Protein AF-A0A957QRF6-F1 (afdb_monomer_lite)

Radius of gyration: 20.31 Å; chains: 1; bounding box: 40×36×48 Å

Sequence (141 aa):
MREESGLDRIYRAEEIGYLIFVDDGSTMVHNDQSTLPYVIYSGDEVSDLIGPLAYTFGDFKIEPLAPPTIIPAEQALPVPLRLGSNQFSIATFNVENLFDTASPHPDDPPLPTQAEYDNKLAKISDAIITMGAPSILALQE

Secondary structure (DSSP, 8-state):
--GGG------TTSSS---PEE--------SSGGGSSS---TT-EEE---S-EEEETTEEEE--SSPPEEE----PPPPPP---TT---EEEEE--S---SSSS--SSSPPPPHHHHHHHHHHHHHHHHHTT--SEEEEE-

Foldseek 3Di:
DCPPFVDDDDDPPDPDDAPEAEDCPDPDDDPDCPPPPDDDDPPKDWAPQDADWDDDPHHIYGHRPHGTDIHHDPTDQPDADDDDPPDFFEDEDELDPLDAQDPPDDPPPPRDDPVRNVVSVVVVVVVCVSNNVGPYYHYDD

pLDDT: mean 84.98, std 11.84, range [39.84, 96.38]

Structure (mmCIF, N/CA/C/O backbone):
data_AF-A0A957QRF6-F1
#
_entry.id   AF-A0A957QRF6-F1
#
loop_
_atom_site.group_PDB
_atom_site.id
_atom_site.type_symbol
_atom_site.label_atom_id
_atom_site.label_alt_id
_atom_site.label_comp_id
_atom_site.label_asym_id
_atom_site.label_entity_id
_atom_site.label_seq_id
_atom_site.pdbx_PDB_ins_code
_atom_site.Cartn_x
_atom_site.Cartn_y
_atom_site.Cartn_z
_atom_site.occupancy
_atom_site.B_iso_or_equiv
_atom_site.auth_seq_id
_atom_site.auth_comp_id
_atom_site.auth_asym_id
_atom_site.auth_atom_id
_atom_site.pdbx_PDB_model_num
ATOM 1 N N . MET A 1 1 ? -16.837 -2.937 -4.499 1.00 39.84 1 MET A N 1
ATOM 2 C CA . MET A 1 1 ? -16.257 -1.818 -5.271 1.00 39.84 1 MET A CA 1
ATOM 3 C C . MET A 1 1 ? -16.060 -0.659 -4.318 1.00 39.84 1 MET A C 1
ATOM 5 O O . MET A 1 1 ? -16.978 -0.381 -3.559 1.00 39.84 1 MET A O 1
ATOM 9 N N . ARG A 1 2 ? -14.881 -0.034 -4.295 1.00 41.28 2 ARG A N 1
ATO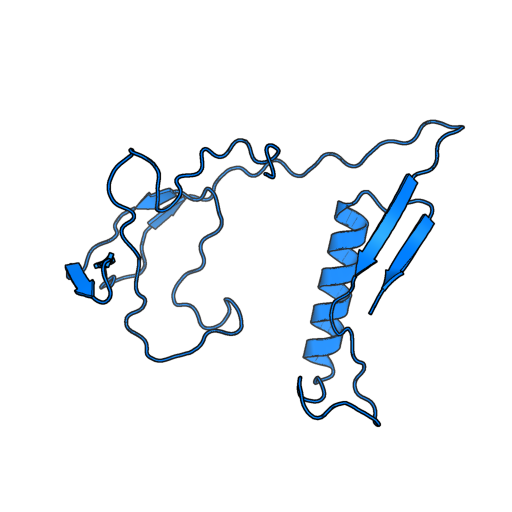M 10 C CA . ARG A 1 2 ? -14.647 1.182 -3.507 1.00 41.28 2 ARG A CA 1
ATOM 11 C C . ARG A 1 2 ? -14.900 2.370 -4.435 1.00 41.28 2 ARG A C 1
ATOM 13 O O . ARG A 1 2 ? -14.002 2.768 -5.164 1.00 41.28 2 ARG A O 1
ATOM 20 N N . GLU A 1 3 ? -16.138 2.861 -4.458 1.00 47.53 3 GLU A N 1
ATOM 21 C CA . GLU A 1 3 ? -16.563 4.019 -5.272 1.00 47.53 3 GLU A CA 1
ATOM 22 C C . GLU A 1 3 ? -15.967 5.354 -4.772 1.00 47.53 3 GLU A C 1
ATOM 24 O O . GLU A 1 3 ? -16.095 6.387 -5.418 1.00 47.53 3 GLU A O 1
ATOM 29 N N . GLU A 1 4 ? -15.276 5.344 -3.630 1.00 53.38 4 GLU A N 1
ATOM 30 C CA . GLU A 1 4 ? -14.883 6.552 -2.897 1.00 53.38 4 GLU A CA 1
ATOM 31 C C . GLU A 1 4 ? -13.676 7.312 -3.469 1.00 53.38 4 GLU A C 1
ATOM 33 O O . GLU A 1 4 ? -13.413 8.423 -3.021 1.00 53.38 4 GLU A O 1
ATOM 38 N N . SER A 1 5 ? -12.922 6.759 -4.430 1.00 58.09 5 SER A N 1
ATOM 39 C CA . SER A 1 5 ? -11.674 7.400 -4.886 1.00 58.09 5 SER A CA 1
ATOM 40 C C . SER A 1 5 ? -11.833 8.366 -6.063 1.00 58.09 5 SER A C 1
ATOM 42 O O . SER A 1 5 ? -10.844 8.972 -6.454 1.00 58.09 5 SER A O 1
ATOM 44 N N . GLY A 1 6 ? -13.021 8.491 -6.670 1.00 64.62 6 GLY A N 1
ATOM 45 C CA . GLY A 1 6 ? -13.218 9.320 -7.874 1.00 64.62 6 GLY A CA 1
ATOM 46 C C . GLY A 1 6 ? -12.373 8.893 -9.088 1.00 64.62 6 GLY A C 1
ATOM 47 O O . GLY A 1 6 ? -12.266 9.639 -10.055 1.00 64.62 6 GLY A O 1
ATOM 48 N N . LEU A 1 7 ? -11.765 7.703 -9.030 1.00 71.06 7 LEU A N 1
ATOM 49 C CA . LEU A 1 7 ? -10.918 7.149 -10.081 1.00 71.06 7 LEU A CA 1
ATOM 50 C C . LEU A 1 7 ? -11.765 6.248 -10.969 1.00 71.06 7 LEU A C 1
ATOM 52 O O . LEU A 1 7 ? -12.379 5.305 -10.463 1.00 71.06 7 LEU A O 1
ATOM 56 N N . ASP A 1 8 ? -11.738 6.505 -12.272 1.00 71.56 8 ASP A N 1
ATOM 57 C CA . ASP A 1 8 ? -12.233 5.542 -13.246 1.00 71.56 8 ASP A CA 1
ATOM 58 C C . ASP A 1 8 ? -11.237 4.379 -13.335 1.00 71.56 8 ASP A C 1
ATOM 60 O O . ASP A 1 8 ? -10.022 4.587 -13.423 1.00 71.56 8 ASP A O 1
ATOM 64 N N . ARG A 1 9 ? -11.727 3.146 -13.207 1.00 76.12 9 ARG A N 1
ATOM 65 C CA . ARG A 1 9 ? -10.880 1.949 -13.130 1.00 76.12 9 ARG A CA 1
ATOM 66 C C . ARG A 1 9 ? -11.199 1.044 -14.297 1.00 76.12 9 ARG A C 1
ATOM 68 O O . ARG A 1 9 ? -12.340 0.637 -14.446 1.00 76.12 9 ARG A O 1
ATOM 75 N N . ILE A 1 10 ? -10.156 0.676 -15.032 1.00 73.12 10 ILE A N 1
ATOM 76 C CA . ILE A 1 10 ? -10.245 -0.278 -16.132 1.00 73.12 10 ILE A CA 1
ATOM 77 C C . ILE A 1 10 ? -9.843 -1.659 -15.629 1.00 73.12 10 ILE A C 1
ATOM 79 O O . ILE A 1 10 ? -8.759 -1.832 -15.062 1.00 73.12 10 ILE A O 1
ATOM 83 N N . TYR A 1 11 ? -10.692 -2.655 -15.867 1.00 73.81 11 TYR A N 1
ATOM 84 C CA . TYR A 1 11 ? -10.398 -4.052 -15.552 1.00 73.81 11 TYR A CA 1
ATOM 85 C C . TYR A 1 11 ? -10.106 -4.875 -16.809 1.00 73.81 11 TYR A C 1
ATOM 87 O O . TYR A 1 11 ? -10.574 -4.582 -17.904 1.00 73.81 11 TYR A O 1
ATOM 95 N N . ARG A 1 12 ? -9.369 -5.982 -16.634 1.00 61.62 12 ARG A N 1
ATOM 96 C CA . ARG A 1 12 ? -8.872 -6.885 -17.698 1.00 61.62 12 ARG A CA 1
ATOM 97 C C . ARG A 1 12 ? -9.949 -7.496 -18.621 1.00 61.62 12 ARG A C 1
ATOM 99 O O . ARG A 1 12 ? -9.604 -8.208 -19.555 1.00 61.62 12 ARG A O 1
ATOM 106 N N . ALA A 1 13 ? -11.233 -7.262 -18.360 1.00 66.12 13 ALA A N 1
ATOM 107 C CA . ALA A 1 13 ? -12.362 -7.782 -19.133 1.00 66.12 13 ALA A CA 1
ATOM 108 C C . ALA A 1 13 ? -13.266 -6.680 -19.724 1.00 66.12 13 ALA A C 1
ATOM 110 O O . ALA A 1 13 ? -14.303 -7.001 -20.302 1.00 66.12 13 ALA A O 1
ATOM 111 N N . GLU A 1 14 ? -12.905 -5.405 -19.566 1.00 71.38 14 GLU A N 1
ATOM 112 C CA . GLU A 1 14 ? -13.685 -4.268 -20.063 1.00 71.38 14 GLU A CA 1
ATOM 113 C C . GLU A 1 14 ? -13.251 -3.850 -21.479 1.00 71.38 14 GLU A C 1
ATOM 115 O O . GLU A 1 14 ? -12.133 -4.112 -21.915 1.00 71.38 14 GLU A O 1
ATOM 120 N N . GLU A 1 15 ? -14.173 -3.228 -22.222 1.00 56.84 15 GLU A N 1
ATOM 121 C CA . GLU A 1 15 ? -14.075 -2.962 -23.671 1.00 56.84 15 GLU A CA 1
ATOM 122 C C . GLU A 1 15 ? -13.039 -1.879 -24.046 1.00 56.84 15 GLU A C 1
ATOM 124 O O . GLU A 1 15 ? -12.666 -1.734 -25.210 1.00 56.84 15 GLU A O 1
ATOM 129 N N . ILE A 1 16 ? -12.536 -1.128 -23.063 1.00 55.19 16 ILE A N 1
ATOM 130 C CA . ILE A 1 16 ? -11.560 -0.053 -23.258 1.00 55.19 16 ILE A CA 1
ATOM 131 C C . ILE A 1 16 ? -10.130 -0.610 -23.285 1.00 55.19 16 ILE A C 1
ATOM 133 O O . ILE A 1 16 ? -9.649 -1.257 -22.357 1.00 55.19 16 ILE A O 1
ATOM 137 N N . GLY A 1 17 ? -9.494 -0.392 -24.437 1.00 47.84 17 GLY A N 1
ATOM 138 C CA . GLY A 1 17 ? -8.342 -1.129 -24.937 1.00 47.84 17 GLY A CA 1
ATOM 139 C C . GLY A 1 17 ? -7.010 -0.881 -24.226 1.00 47.84 17 GLY A C 1
ATOM 140 O O . GLY A 1 17 ? -6.619 0.249 -23.960 1.00 47.84 17 GLY A O 1
ATOM 141 N N . TYR A 1 18 ? -6.290 -1.996 -24.077 1.00 59.38 18 TYR A N 1
ATOM 142 C CA . TYR A 1 18 ? -4.859 -2.152 -23.800 1.00 59.38 18 TYR A CA 1
ATOM 143 C C . TYR A 1 18 ? -4.377 -1.682 -22.421 1.00 59.38 18 TYR A C 1
ATOM 145 O O . TYR A 1 18 ? -3.764 -0.629 -22.274 1.00 59.38 18 TYR A O 1
ATOM 153 N N . LEU A 1 19 ? -4.529 -2.559 -21.422 1.00 74.62 19 LEU A N 1
ATOM 154 C CA . LEU A 1 19 ? -3.636 -2.559 -20.263 1.00 74.62 19 LEU A CA 1
ATOM 155 C C . LEU A 1 19 ? -2.218 -2.884 -20.761 1.00 74.62 19 LEU A C 1
ATOM 157 O O . LEU A 1 19 ? -1.920 -4.031 -21.097 1.00 74.62 19 LEU A O 1
ATOM 161 N N . ILE A 1 20 ? -1.367 -1.865 -20.862 1.00 83.31 20 ILE A N 1
ATOM 162 C CA . ILE A 1 20 ? 0.074 -2.047 -21.047 1.00 83.31 20 ILE A CA 1
ATOM 163 C C . ILE A 1 20 ? 0.688 -2.092 -19.657 1.00 83.31 20 ILE A C 1
ATOM 165 O O . ILE A 1 20 ? 0.481 -1.191 -18.846 1.00 83.31 20 ILE A O 1
ATOM 169 N N . PHE A 1 21 ? 1.430 -3.155 -19.380 1.00 87.81 21 PHE A N 1
ATOM 170 C CA . PHE A 1 21 ? 2.125 -3.300 -18.112 1.00 87.81 21 PHE A CA 1
ATOM 171 C C . PHE A 1 21 ? 3.468 -2.593 -18.182 1.00 87.81 21 PHE A C 1
ATOM 173 O O . PHE A 1 21 ? 4.162 -2.657 -19.198 1.00 87.81 21 PHE A O 1
ATOM 180 N N . VAL A 1 22 ? 3.848 -1.956 -17.084 1.00 89.94 22 VAL A N 1
ATOM 181 C CA . VAL A 1 22 ? 5.217 -1.489 -16.896 1.00 89.94 22 VAL A CA 1
ATOM 182 C C . VAL A 1 22 ? 5.980 -2.596 -16.187 1.00 89.94 22 VAL A C 1
ATOM 184 O O . VAL A 1 22 ? 5.552 -3.056 -15.130 1.00 89.94 22 VAL A 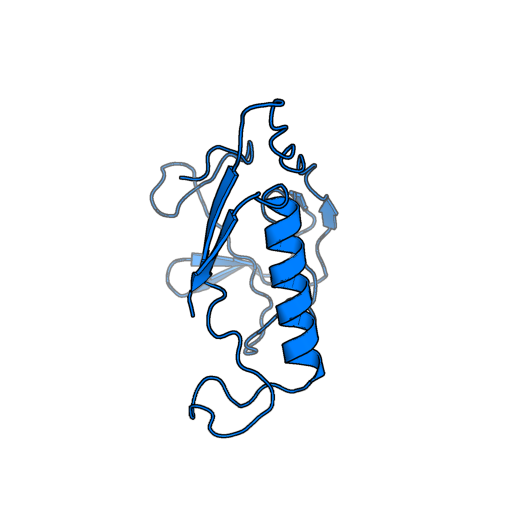O 1
ATOM 187 N N . ASP A 1 23 ? 7.052 -3.064 -16.811 1.00 88.62 23 ASP A N 1
ATOM 188 C CA . ASP A 1 23 ? 7.926 -4.106 -16.281 1.00 88.62 23 ASP A CA 1
ATOM 189 C C . ASP A 1 23 ? 9.238 -3.443 -15.852 1.00 88.62 23 ASP A C 1
ATOM 191 O O . ASP A 1 23 ? 9.816 -2.667 -16.613 1.00 88.62 23 ASP A O 1
ATOM 195 N N . ASP A 1 24 ? 9.696 -3.698 -14.629 1.00 86.31 24 ASP A N 1
ATOM 196 C CA . ASP A 1 24 ? 10.985 -3.181 -14.159 1.00 86.31 24 ASP A CA 1
ATOM 197 C C . ASP A 1 24 ? 12.177 -3.987 -14.707 1.00 86.31 24 ASP A C 1
ATOM 199 O O . ASP A 1 24 ? 13.330 -3.653 -14.422 1.00 86.31 24 ASP A O 1
ATOM 203 N N . GLY A 1 25 ? 11.904 -5.035 -15.499 1.00 82.19 25 GLY A N 1
ATOM 204 C CA . GLY A 1 25 ? 12.901 -5.881 -16.153 1.00 82.19 25 GLY A CA 1
ATOM 205 C C . GLY A 1 25 ? 13.669 -6.772 -15.175 1.00 82.19 25 GLY A C 1
ATOM 206 O O . GLY A 1 25 ? 14.600 -7.481 -15.570 1.00 82.19 25 GLY A O 1
ATOM 207 N N . SER A 1 26 ? 13.312 -6.744 -13.891 1.00 83.69 26 SER A N 1
ATOM 208 C CA . SER A 1 26 ? 14.020 -7.457 -12.845 1.00 83.69 26 SER A CA 1
ATOM 209 C C . SER A 1 26 ? 13.435 -8.854 -12.625 1.00 83.69 26 SER A C 1
ATOM 211 O O . SER A 1 26 ? 12.269 -9.145 -12.882 1.00 83.69 26 SER A O 1
ATOM 213 N N . THR A 1 27 ? 14.260 -9.758 -12.100 1.00 85.25 27 THR A N 1
ATOM 214 C CA . THR A 1 27 ? 13.790 -11.035 -11.541 1.00 85.25 27 THR A CA 1
ATOM 215 C C . THR A 1 27 ? 13.614 -10.946 -10.023 1.00 85.25 27 THR A C 1
ATOM 217 O O . THR A 1 27 ? 13.614 -11.974 -9.343 1.00 85.25 27 THR A O 1
ATOM 220 N N . MET A 1 28 ? 13.583 -9.729 -9.472 1.00 86.06 28 MET A N 1
ATOM 221 C CA . MET A 1 28 ? 13.512 -9.489 -8.038 1.00 86.06 28 MET A CA 1
ATOM 222 C C . MET A 1 28 ? 12.055 -9.491 -7.583 1.00 86.06 28 MET A C 1
ATOM 224 O O . MET A 1 28 ? 11.166 -9.007 -8.274 1.00 86.06 28 MET A O 1
ATOM 228 N N . VAL A 1 29 ? 11.808 -10.036 -6.394 1.00 85.06 29 VAL A N 1
ATOM 229 C CA . VAL A 1 29 ? 10.531 -9.842 -5.707 1.00 85.06 29 VAL A CA 1
ATOM 230 C C . VAL A 1 29 ? 10.678 -8.642 -4.783 1.00 85.06 29 VAL A C 1
ATOM 232 O O . VAL A 1 29 ? 11.522 -8.643 -3.886 1.00 85.06 29 VAL A O 1
ATOM 235 N N . HIS A 1 30 ? 9.851 -7.629 -5.004 1.00 82.12 30 HIS A N 1
ATOM 236 C CA . HIS A 1 30 ? 9.785 -6.439 -4.168 1.00 82.12 30 HIS A CA 1
ATOM 237 C C . HIS A 1 30 ? 8.746 -6.652 -3.059 1.00 82.12 30 HIS A C 1
ATOM 239 O O . HIS A 1 30 ? 7.549 -6.725 -3.328 1.00 82.12 30 HIS A O 1
ATOM 245 N N . ASN A 1 31 ? 9.201 -6.772 -1.808 1.00 81.06 31 ASN A N 1
ATOM 246 C CA . ASN A 1 31 ? 8.306 -6.890 -0.644 1.00 81.06 31 ASN A CA 1
ATOM 247 C C . ASN A 1 31 ? 7.70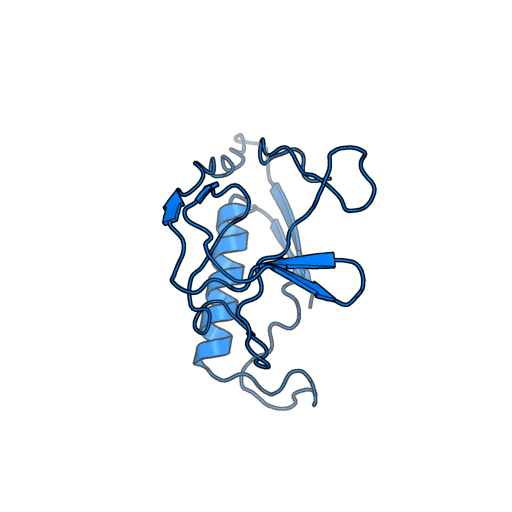3 -5.538 -0.235 1.00 81.06 31 ASN A C 1
ATOM 249 O O . ASN A 1 31 ? 6.658 -5.479 0.411 1.00 81.06 31 ASN A O 1
ATOM 253 N N . ASP A 1 32 ? 8.373 -4.450 -0.606 1.00 81.12 32 ASP A N 1
ATOM 254 C CA . ASP A 1 32 ? 7.910 -3.085 -0.434 1.00 81.12 32 ASP A CA 1
ATOM 255 C C . ASP A 1 32 ? 8.463 -2.182 -1.546 1.00 81.12 32 ASP A C 1
ATOM 257 O O . ASP A 1 32 ? 9.208 -2.607 -2.431 1.00 81.12 32 ASP A O 1
ATOM 261 N N . GLN A 1 33 ? 8.100 -0.904 -1.480 1.00 83.50 33 GLN A N 1
ATOM 262 C CA . GLN A 1 33 ? 8.494 0.096 -2.465 1.00 83.50 33 GLN A CA 1
ATOM 263 C C . GLN A 1 33 ? 9.949 0.583 -2.339 1.00 83.50 33 GLN A C 1
ATOM 265 O O . GLN A 1 33 ? 10.394 1.355 -3.181 1.00 83.50 33 GLN A O 1
ATOM 270 N N . SER A 1 34 ? 10.698 0.183 -1.301 1.00 83.31 34 SER A N 1
ATOM 271 C CA . SER A 1 34 ? 12.049 0.709 -1.023 1.00 83.31 34 SER A CA 1
ATOM 272 C C . SER A 1 34 ? 13.099 0.258 -2.036 1.00 83.31 34 SER A C 1
ATOM 274 O O . SER A 1 34 ? 14.141 0.892 -2.185 1.00 83.31 34 SER A O 1
ATOM 276 N N . THR A 1 35 ? 12.814 -0.842 -2.729 1.00 85.69 35 THR A N 1
ATOM 277 C CA . THR A 1 35 ? 13.694 -1.454 -3.728 1.00 85.69 35 THR A CA 1
ATOM 278 C C . THR A 1 35 ? 13.232 -1.178 -5.159 1.00 85.69 35 THR A C 1
ATOM 280 O O . THR A 1 35 ? 13.916 -1.585 -6.096 1.00 85.69 35 THR A O 1
ATOM 283 N N . LEU A 1 36 ? 12.108 -0.473 -5.336 1.00 87.12 36 LEU A N 1
ATOM 284 C CA . LEU A 1 36 ? 11.604 -0.100 -6.652 1.00 87.12 36 LEU A CA 1
ATOM 285 C C . LEU A 1 36 ? 12.396 1.087 -7.225 1.00 87.12 36 LEU A C 1
ATOM 287 O O . LEU A 1 36 ? 12.739 2.015 -6.488 1.00 87.12 36 LEU A O 1
ATOM 291 N N . PRO A 1 37 ? 12.641 1.115 -8.548 1.00 85.56 37 PRO A N 1
ATOM 292 C CA . PRO A 1 37 ? 13.322 2.234 -9.203 1.00 85.56 37 PRO A CA 1
ATOM 293 C C . PRO A 1 37 ? 12.503 3.536 -9.167 1.00 85.56 37 PRO A C 1
ATOM 295 O O . PRO A 1 37 ? 13.066 4.625 -9.271 1.00 85.56 37 PRO A O 1
ATOM 298 N N . TYR A 1 38 ? 11.182 3.426 -9.028 1.00 88.38 38 TYR A N 1
ATOM 299 C CA . TYR A 1 38 ? 10.239 4.526 -8.857 1.00 88.38 38 TYR A CA 1
ATOM 300 C C . TYR A 1 38 ? 8.955 3.997 -8.202 1.00 88.38 38 TYR A C 1
ATOM 302 O O . TYR A 1 38 ? 8.636 2.813 -8.301 1.00 88.38 38 TYR A O 1
ATOM 310 N N . VAL A 1 39 ? 8.217 4.875 -7.522 1.00 88.75 39 VAL A N 1
ATOM 311 C CA . VAL A 1 39 ? 6.992 4.526 -6.789 1.00 88.75 39 VAL A CA 1
ATOM 312 C C . VAL A 1 39 ? 5.816 5.243 -7.431 1.00 88.75 39 VAL A C 1
ATOM 314 O O . VAL A 1 39 ? 5.875 6.454 -7.616 1.00 88.75 39 VAL A O 1
ATOM 317 N N . ILE A 1 40 ? 4.759 4.496 -7.742 1.00 88.94 40 ILE A N 1
ATOM 318 C CA . ILE A 1 40 ? 3.504 5.013 -8.295 1.00 88.94 40 ILE A CA 1
ATOM 319 C C . ILE A 1 40 ? 2.345 4.648 -7.370 1.00 88.94 40 ILE A C 1
ATOM 321 O O . ILE A 1 40 ? 2.313 3.555 -6.798 1.00 88.94 40 ILE A O 1
ATOM 325 N N . TYR A 1 41 ? 1.374 5.543 -7.251 1.00 87.75 41 TYR A N 1
ATOM 326 C CA . TYR A 1 41 ? 0.127 5.304 -6.539 1.00 87.75 41 TYR A CA 1
ATOM 327 C C . TYR A 1 41 ? -1.045 5.219 -7.518 1.00 87.75 41 TYR A C 1
ATOM 329 O O . TYR A 1 41 ? -1.003 5.708 -8.646 1.00 87.75 41 TYR A O 1
ATOM 337 N N . SER A 1 42 ? -2.134 4.572 -7.090 1.00 85.62 42 SER A N 1
ATOM 338 C CA . SER A 1 42 ? -3.367 4.561 -7.884 1.00 85.62 42 SER A CA 1
ATOM 339 C C . SER A 1 42 ? -3.861 5.990 -8.119 1.00 85.62 42 SER A C 1
ATOM 341 O O . SER A 1 42 ? -4.136 6.712 -7.160 1.00 85.62 42 SER A O 1
ATOM 343 N N . GLY A 1 43 ? -4.031 6.337 -9.393 1.00 86.19 43 GLY A N 1
ATOM 344 C CA . GLY A 1 43 ? -4.489 7.649 -9.843 1.00 86.19 43 GLY A CA 1
ATOM 345 C C . GLY A 1 43 ? -3.387 8.515 -10.446 1.00 86.19 43 GLY A C 1
ATOM 346 O O . GLY A 1 43 ? -3.723 9.392 -11.233 1.00 86.19 43 GLY A O 1
ATOM 347 N N . ASP A 1 44 ? -2.113 8.262 -10.127 1.00 90.19 44 ASP A N 1
ATOM 348 C CA . ASP A 1 44 ? -0.998 9.041 -10.671 1.00 90.19 44 ASP A CA 1
ATOM 349 C C . ASP A 1 44 ? -0.971 8.979 -12.203 1.00 90.19 44 ASP A C 1
ATOM 351 O O . ASP A 1 44 ? -1.214 7.931 -12.808 1.00 90.19 44 ASP A O 1
ATOM 355 N N . GLU A 1 45 ? -0.628 10.102 -12.830 1.00 90.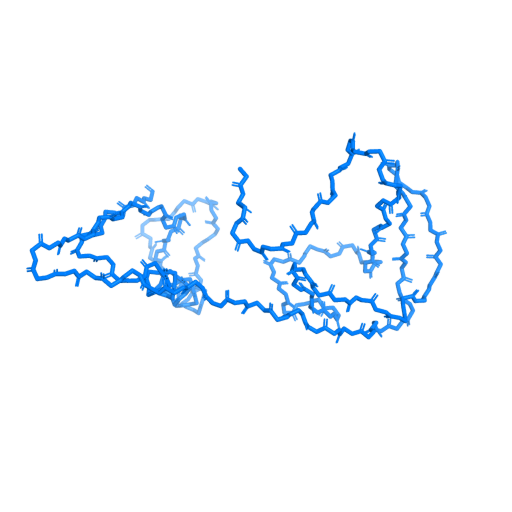94 45 GLU A N 1
ATOM 356 C CA . GLU A 1 45 ? -0.335 10.139 -14.257 1.00 90.94 45 GLU A CA 1
ATOM 357 C C . GLU A 1 45 ? 1.146 9.807 -14.473 1.00 90.94 45 GLU A C 1
ATOM 359 O O . GLU A 1 45 ? 2.040 10.416 -13.879 1.00 90.94 45 GLU A O 1
ATOM 364 N N . VAL A 1 46 ? 1.403 8.826 -15.341 1.00 91.44 46 VAL A N 1
ATOM 365 C CA . VAL A 1 46 ? 2.751 8.385 -15.711 1.00 91.44 46 VAL A CA 1
ATOM 366 C C . VAL A 1 46 ? 3.003 8.763 -17.166 1.00 91.44 46 VAL A C 1
ATOM 368 O O . VAL A 1 46 ? 2.278 8.337 -18.064 1.00 91.44 46 VAL A O 1
ATOM 371 N N . SER A 1 47 ? 4.046 9.552 -17.400 1.00 92.88 47 SER A N 1
ATOM 372 C CA . SER A 1 47 ? 4.454 10.038 -18.721 1.00 92.88 47 SER A CA 1
ATOM 373 C C . SER A 1 47 ? 5.937 9.749 -18.985 1.00 92.88 47 SER A C 1
ATOM 375 O O . SER A 1 47 ? 6.644 9.223 -18.125 1.00 92.88 47 SER A O 1
ATOM 377 N N . ASP A 1 48 ? 6.402 10.019 -20.208 1.00 92.44 48 ASP A N 1
ATOM 378 C CA . ASP A 1 48 ? 7.775 9.735 -20.664 1.00 92.44 48 ASP A CA 1
ATOM 379 C C . ASP A 1 48 ? 8.208 8.264 -20.506 1.00 92.44 48 ASP A C 1
ATOM 381 O O . ASP A 1 48 ? 9.385 7.942 -20.335 1.00 92.44 48 ASP A O 1
ATOM 385 N N . LEU A 1 49 ? 7.245 7.345 -20.603 1.00 91.31 49 LEU A N 1
ATOM 386 C CA . LEU A 1 49 ? 7.484 5.911 -20.521 1.00 91.31 49 LEU A CA 1
ATOM 387 C C . LEU A 1 49 ? 8.075 5.394 -21.840 1.00 91.31 49 LEU A C 1
ATOM 389 O O . LEU A 1 49 ? 7.355 5.091 -22.792 1.00 91.31 49 LEU A O 1
ATOM 393 N N . ILE A 1 50 ? 9.405 5.337 -21.907 1.00 94.19 50 ILE A N 1
ATOM 394 C CA . ILE A 1 50 ? 10.148 4.998 -23.125 1.00 94.19 50 ILE A CA 1
ATOM 395 C C . ILE A 1 50 ? 10.962 3.726 -22.903 1.00 94.19 50 ILE A C 1
ATOM 397 O O . ILE A 1 50 ? 11.833 3.673 -22.034 1.00 94.19 50 ILE A O 1
ATOM 401 N N . GLY A 1 51 ? 10.730 2.723 -23.748 1.00 94.06 51 GLY A N 1
ATOM 402 C CA . GLY A 1 51 ? 11.479 1.475 -23.724 1.00 94.06 51 GLY A CA 1
ATOM 403 C C . GLY A 1 51 ? 10.990 0.444 -24.736 1.00 94.06 51 GLY A C 1
ATOM 404 O O . GLY A 1 51 ? 10.028 0.702 -25.466 1.00 94.06 51 GLY A O 1
ATOM 405 N N . PRO A 1 52 ? 11.674 -0.708 -24.842 1.00 94.62 52 PRO A N 1
ATOM 406 C CA . PRO A 1 52 ? 11.224 -1.806 -25.682 1.00 94.62 52 PRO A CA 1
ATOM 407 C C . PRO A 1 52 ? 9.845 -2.309 -25.242 1.00 94.62 52 PRO A C 1
ATOM 409 O O . PRO A 1 52 ? 9.564 -2.465 -24.055 1.00 94.62 52 PRO A O 1
ATOM 412 N N . LEU A 1 53 ? 8.999 -2.588 -26.234 1.00 93.62 53 LEU A N 1
ATOM 413 C CA . LEU A 1 53 ? 7.704 -3.228 -26.047 1.00 93.62 53 LEU A CA 1
ATOM 414 C C . LEU A 1 53 ? 7.853 -4.733 -26.290 1.00 93.62 53 LEU A C 1
ATOM 416 O O . LEU A 1 53 ? 8.220 -5.155 -27.389 1.00 93.62 53 LEU A O 1
ATOM 420 N N . ALA A 1 54 ? 7.543 -5.540 -25.283 1.00 91.75 54 ALA A N 1
ATOM 421 C CA . ALA A 1 54 ? 7.551 -6.996 -25.349 1.00 91.75 54 ALA A CA 1
ATOM 422 C C . ALA A 1 54 ? 6.133 -7.559 -25.193 1.00 91.75 54 ALA A C 1
ATOM 424 O O . ALA A 1 54 ? 5.275 -6.950 -24.560 1.00 91.75 54 ALA A O 1
ATOM 425 N N . TYR A 1 55 ? 5.885 -8.746 -25.752 1.00 90.00 55 TYR A N 1
ATOM 426 C CA . TYR A 1 55 ? 4.642 -9.490 -25.537 1.00 90.00 55 TYR A CA 1
ATOM 427 C C . TYR A 1 55 ? 4.952 -10.819 -24.851 1.00 90.00 55 TYR A C 1
ATOM 429 O O . TYR A 1 55 ? 5.594 -11.689 -25.442 1.00 90.00 55 TYR A O 1
ATOM 437 N N . THR A 1 56 ? 4.522 -10.973 -23.598 1.00 87.62 56 THR A N 1
ATOM 438 C CA . THR A 1 56 ? 4.754 -12.188 -22.800 1.00 87.62 56 THR A CA 1
ATOM 439 C C . THR A 1 56 ? 3.535 -12.500 -21.941 1.00 87.62 56 THR A C 1
ATOM 441 O O . THR A 1 56 ? 2.849 -11.596 -21.479 1.00 87.62 56 THR A O 1
ATOM 444 N N . PHE A 1 57 ? 3.239 -13.790 -21.753 1.00 85.62 57 PHE A N 1
ATOM 445 C CA . PHE A 1 57 ? 2.127 -14.273 -20.916 1.00 85.62 57 PHE A CA 1
ATOM 446 C C . PHE A 1 57 ? 0.736 -13.688 -21.230 1.00 85.62 57 PHE A C 1
ATOM 448 O O . PHE A 1 57 ? -0.155 -13.741 -20.389 1.00 85.62 57 PHE A O 1
ATOM 455 N N . GLY A 1 58 ? 0.523 -13.207 -22.457 1.00 84.69 58 GLY A N 1
ATOM 456 C CA . GLY A 1 58 ? -0.762 -12.657 -22.892 1.00 84.69 58 GLY A CA 1
ATOM 457 C C . GLY A 1 58 ? -0.839 -11.131 -22.878 1.00 84.69 58 GLY A C 1
ATOM 458 O O . GLY A 1 58 ? -1.812 -10.589 -23.398 1.00 84.69 58 GLY A O 1
ATOM 459 N N . ASP A 1 59 ? 0.183 -10.446 -22.360 1.00 86.75 59 ASP A N 1
ATOM 460 C CA . ASP A 1 59 ? 0.168 -9.000 -22.146 1.00 86.75 59 ASP A CA 1
ATOM 461 C C . ASP A 1 59 ? 1.299 -8.287 -22.898 1.00 86.75 59 ASP A C 1
ATOM 463 O O . ASP A 1 59 ? 2.409 -8.810 -23.052 1.00 86.75 59 ASP A O 1
ATOM 467 N N . PHE A 1 60 ? 1.017 -7.058 -23.337 1.00 89.44 60 PHE A N 1
ATOM 468 C CA . PHE A 1 60 ? 2.048 -6.121 -23.773 1.00 89.44 60 PHE A CA 1
ATOM 469 C C . PHE A 1 60 ? 2.696 -5.468 -22.556 1.00 89.44 60 PHE A C 1
ATOM 471 O O . PHE A 1 60 ? 2.005 -4.982 -21.658 1.00 89.44 60 PHE A O 1
ATOM 478 N N . LYS A 1 61 ? 4.025 -5.435 -22.553 1.00 91.81 61 LYS A N 1
ATOM 479 C CA . LYS A 1 61 ? 4.833 -4.869 -21.483 1.00 91.81 61 LYS A CA 1
ATOM 480 C C . LYS A 1 61 ? 5.858 -3.897 -22.035 1.00 91.81 61 LYS A C 1
ATOM 482 O O . LYS A 1 61 ? 6.494 -4.204 -23.041 1.00 91.81 61 LYS A O 1
ATOM 487 N N . ILE A 1 62 ? 6.038 -2.767 -21.370 1.00 92.88 62 ILE A N 1
ATOM 488 C CA . ILE A 1 62 ? 7.119 -1.824 -21.650 1.00 92.88 62 ILE A CA 1
ATOM 489 C C . ILE A 1 62 ? 8.132 -1.868 -20.510 1.00 92.88 62 ILE A C 1
ATOM 491 O O . ILE A 1 62 ? 7.750 -1.782 -19.346 1.00 92.88 62 ILE A O 1
ATOM 495 N N . GLU A 1 63 ? 9.408 -2.012 -20.859 1.00 92.94 63 GLU A N 1
ATOM 496 C CA . GLU A 1 63 ? 10.531 -1.995 -19.915 1.00 92.94 63 GLU A CA 1
ATOM 497 C C . GLU A 1 63 ? 11.229 -0.627 -19.994 1.00 92.94 63 GLU A C 1
ATOM 499 O O . GLU A 1 63 ? 11.913 -0.360 -20.985 1.00 92.94 63 GLU A O 1
ATOM 504 N N . PRO A 1 64 ? 11.031 0.293 -19.033 1.00 92.94 64 PRO A N 1
ATOM 505 C CA . PRO A 1 64 ? 11.531 1.660 -19.157 1.00 92.94 64 PRO A CA 1
ATOM 506 C C . PRO A 1 64 ? 13.061 1.727 -19.153 1.00 92.94 64 PRO A C 1
ATOM 508 O O . PRO A 1 64 ? 13.720 1.188 -18.269 1.00 92.94 64 PRO A O 1
ATOM 511 N N . LEU A 1 65 ? 13.639 2.461 -20.106 1.00 93.00 65 LEU A N 1
ATOM 512 C CA . LEU A 1 65 ? 15.092 2.681 -20.185 1.00 93.00 65 LEU A CA 1
ATOM 513 C C . LEU A 1 65 ? 15.591 3.750 -19.198 1.00 93.00 65 LEU A C 1
ATOM 515 O O . LEU A 1 65 ? 16.794 3.881 -18.973 1.00 93.00 65 LEU A O 1
ATOM 519 N N . ALA A 1 66 ? 14.670 4.539 -18.649 1.00 91.31 66 ALA A N 1
ATOM 520 C CA . ALA A 1 66 ? 14.905 5.558 -17.637 1.00 91.31 66 ALA A CA 1
ATOM 521 C C . ALA A 1 66 ? 13.660 5.682 -16.736 1.00 91.31 66 ALA A C 1
ATOM 523 O O . ALA A 1 66 ? 12.572 5.278 -17.159 1.00 91.31 66 ALA A O 1
ATOM 524 N N . PRO A 1 67 ? 13.789 6.242 -15.517 1.00 91.38 67 PRO A N 1
ATOM 525 C CA . PRO A 1 67 ? 12.634 6.527 -14.672 1.00 91.38 67 PRO A CA 1
ATOM 526 C C . PRO A 1 67 ? 11.623 7.432 -15.400 1.00 91.38 67 PRO A C 1
ATOM 528 O O . PRO A 1 67 ? 12.041 8.440 -15.979 1.00 91.38 67 PRO A O 1
ATOM 531 N N . PRO A 1 68 ? 10.321 7.096 -15.380 1.00 93.62 68 PRO A N 1
ATOM 532 C CA . PRO A 1 68 ? 9.292 7.909 -16.014 1.00 93.62 68 PRO A CA 1
ATOM 533 C C . PRO A 1 68 ? 9.014 9.195 -15.225 1.00 93.62 68 PRO A C 1
ATOM 535 O O . PRO A 1 68 ? 9.377 9.330 -14.053 1.00 93.62 68 PRO A O 1
ATOM 538 N N . THR A 1 69 ? 8.302 10.123 -15.859 1.00 95.25 69 THR A N 1
ATOM 539 C CA . THR A 1 69 ? 7.773 11.318 -15.198 1.00 95.25 69 THR A CA 1
ATOM 540 C C . THR A 1 69 ? 6.460 10.961 -14.498 1.00 95.25 69 THR A C 1
ATOM 542 O O . THR A 1 69 ? 5.522 10.488 -15.139 1.00 95.25 69 THR A O 1
ATOM 545 N N . ILE A 1 70 ? 6.383 11.194 -13.184 1.00 94.50 70 ILE A N 1
ATOM 546 C CA . ILE A 1 70 ? 5.203 10.887 -12.360 1.00 94.50 70 ILE A CA 1
ATOM 547 C C . ILE A 1 70 ? 4.572 12.195 -11.892 1.00 94.50 70 ILE A C 1
ATOM 549 O O . ILE A 1 70 ? 5.226 13.006 -11.233 1.00 94.50 70 ILE A O 1
ATOM 553 N N . ILE A 1 71 ? 3.296 12.384 -12.218 1.00 93.81 71 ILE A N 1
ATOM 554 C CA . ILE A 1 71 ? 2.474 13.493 -11.739 1.00 93.81 71 ILE A CA 1
ATOM 555 C C . ILE A 1 71 ? 1.491 12.905 -10.718 1.00 93.81 71 ILE A C 1
ATOM 557 O O . ILE A 1 71 ? 0.576 12.176 -11.112 1.00 93.81 71 ILE A O 1
ATOM 561 N N . PRO A 1 72 ? 1.678 13.179 -9.412 1.00 90.81 72 PRO A N 1
ATOM 562 C CA . PRO A 1 72 ? 0.829 12.607 -8.377 1.00 90.81 72 PRO A CA 1
ATOM 563 C C . PRO A 1 72 ? -0.630 13.026 -8.543 1.00 90.81 72 PRO A C 1
ATOM 565 O O . PRO A 1 72 ? -0.916 14.210 -8.753 1.00 90.81 72 PRO A O 1
ATOM 568 N N . ALA A 1 73 ? -1.554 12.081 -8.388 1.00 88.25 73 ALA A N 1
ATOM 569 C CA . ALA A 1 73 ? -2.966 12.424 -8.305 1.00 88.25 73 ALA A CA 1
ATOM 570 C C . ALA A 1 73 ? -3.283 13.157 -7.002 1.00 88.25 73 ALA A C 1
ATOM 572 O O . ALA A 1 73 ? -2.797 12.809 -5.922 1.00 88.25 73 ALA A O 1
ATOM 573 N N . GLU A 1 74 ? -4.184 14.135 -7.087 1.00 80.50 74 GLU A N 1
ATOM 574 C CA . GLU A 1 74 ? -4.779 14.730 -5.899 1.00 80.50 74 GLU A CA 1
ATOM 575 C C . GLU A 1 74 ? -5.720 13.708 -5.250 1.00 80.50 74 GLU A C 1
ATOM 577 O O . GLU A 1 74 ? -6.834 13.462 -5.711 1.00 80.50 74 GLU A O 1
ATOM 582 N N . GLN A 1 75 ? -5.254 13.076 -4.174 1.00 69.62 75 GLN A N 1
ATOM 583 C CA . GLN A 1 75 ? -6.083 12.192 -3.367 1.00 69.62 75 GLN A CA 1
ATOM 584 C C . GLN A 1 75 ? -6.745 12.998 -2.253 1.00 69.62 75 GLN A C 1
ATOM 586 O O . GLN A 1 75 ? -6.088 13.479 -1.327 1.00 69.62 75 GLN A O 1
ATOM 591 N N . ALA A 1 76 ? -8.071 13.118 -2.317 1.00 66.56 76 ALA A N 1
ATOM 592 C CA . ALA A 1 76 ? -8.835 13.623 -1.190 1.00 66.56 76 ALA A CA 1
ATOM 593 C C . ALA A 1 76 ? -8.685 12.644 -0.019 1.00 66.56 76 ALA A C 1
ATOM 595 O O . ALA A 1 76 ? -9.067 11.475 -0.113 1.00 66.56 76 ALA A O 1
ATOM 596 N N . LEU A 1 77 ? -8.135 13.123 1.097 1.00 67.06 77 LEU A N 1
ATOM 597 C CA . LEU A 1 77 ? -8.152 12.348 2.330 1.00 67.06 77 LEU A CA 1
ATOM 598 C C . LEU A 1 77 ? -9.614 12.130 2.746 1.00 67.06 77 LEU A C 1
ATOM 600 O O . LEU A 1 77 ? -10.399 13.087 2.714 1.00 67.06 77 LEU A O 1
ATOM 604 N N . PRO A 1 78 ? -10.002 10.905 3.144 1.00 66.31 78 PRO A N 1
ATOM 605 C CA . PRO A 1 78 ? -11.337 10.671 3.665 1.00 66.31 78 PRO A CA 1
ATOM 606 C C . PRO A 1 78 ? -11.566 11.598 4.859 1.00 66.31 78 PRO A C 1
ATOM 608 O O . PRO A 1 78 ? -10.744 11.682 5.773 1.00 66.31 78 PRO A O 1
ATOM 611 N N . VAL A 1 79 ? -12.677 12.335 4.837 1.00 69.94 79 VAL A N 1
ATOM 612 C CA . VAL A 1 79 ? -13.034 13.216 5.948 1.00 69.94 79 VAL A CA 1
ATOM 613 C C . VAL A 1 79 ? -13.425 12.330 7.132 1.00 69.94 79 VAL A C 1
ATOM 615 O O . VAL A 1 79 ? -14.364 11.543 6.997 1.00 69.94 79 VAL A O 1
ATOM 618 N N . PRO A 1 80 ? -12.760 12.451 8.296 1.00 67.81 80 PRO A N 1
ATOM 619 C CA . PRO A 1 80 ? -13.112 11.652 9.460 1.00 67.81 80 PRO A CA 1
ATOM 620 C C . PRO A 1 80 ? -14.572 11.873 9.856 1.00 67.81 80 PRO A C 1
ATOM 622 O O . PRO A 1 80 ? -15.056 13.013 9.880 1.00 67.81 80 PRO A O 1
ATOM 625 N N . LEU A 1 81 ? -15.266 10.789 10.206 1.00 73.75 81 LEU A N 1
ATOM 626 C CA . LEU A 1 81 ? -16.631 10.861 10.714 1.00 73.75 81 LEU A CA 1
ATOM 627 C C . LEU A 1 81 ? -16.668 11.752 11.964 1.00 73.75 81 LEU A C 1
ATOM 629 O O . LEU A 1 81 ? -16.000 11.479 12.960 1.00 73.75 81 LEU A O 1
ATOM 633 N N . ARG A 1 82 ? -17.480 12.811 11.934 1.00 78.31 82 ARG A N 1
ATOM 634 C CA . ARG A 1 82 ? -17.726 13.654 13.109 1.00 78.31 82 ARG A CA 1
ATOM 635 C C . ARG A 1 82 ? -18.949 13.140 13.851 1.00 78.31 82 ARG A C 1
ATOM 637 O O . ARG A 1 82 ? -20.066 13.261 13.356 1.00 78.31 82 ARG A O 1
ATOM 644 N N . LEU A 1 83 ? -18.732 12.583 15.037 1.00 85.94 83 LEU A N 1
ATOM 645 C CA . LEU A 1 83 ? -19.808 12.115 15.905 1.00 85.94 83 LEU A CA 1
ATOM 646 C C . LEU A 1 83 ? -20.494 13.296 16.603 1.00 85.94 83 LEU A C 1
ATOM 648 O O . LEU A 1 83 ? -19.836 14.201 17.120 1.00 85.94 83 LEU A O 1
ATOM 652 N N . GLY A 1 84 ? -21.826 13.281 16.636 1.00 87.62 84 GLY A N 1
ATOM 653 C CA . GLY A 1 84 ? -22.611 14.152 17.511 1.00 87.62 84 GLY A CA 1
ATOM 654 C C . GLY A 1 84 ? -22.544 13.720 18.982 1.00 87.62 84 GLY A C 1
ATOM 655 O O . GLY A 1 84 ? -22.054 12.642 19.308 1.00 87.62 84 GLY A O 1
ATOM 656 N N . SER A 1 85 ? -23.105 14.530 19.885 1.00 87.00 85 SER A N 1
ATOM 657 C CA . SER A 1 85 ? -23.018 14.325 21.345 1.00 87.00 85 SER A CA 1
ATOM 658 C C . SER A 1 85 ? -23.594 12.996 21.861 1.00 87.00 85 SER A C 1
ATOM 660 O O . SER A 1 85 ? -23.219 12.559 22.943 1.00 87.00 85 SER A O 1
ATOM 662 N N . ASN A 1 86 ? -24.495 12.363 21.101 1.00 92.19 86 ASN A N 1
ATOM 663 C CA . ASN A 1 86 ? -25.157 11.100 21.454 1.00 92.19 86 ASN A CA 1
ATOM 664 C C . ASN A 1 86 ? -24.888 10.005 20.406 1.00 92.19 86 ASN A C 1
ATOM 666 O O . ASN A 1 86 ? -25.745 9.159 20.150 1.00 92.19 86 ASN A O 1
ATOM 670 N N . GLN A 1 87 ? -23.733 10.056 19.744 1.00 93.75 87 GLN A N 1
ATOM 671 C CA . GLN A 1 87 ? -23.318 9.073 18.747 1.00 93.75 87 GLN A CA 1
ATOM 672 C C . GLN A 1 87 ? -21.985 8.448 19.152 1.00 93.75 87 GLN A C 1
ATOM 674 O O . GLN A 1 87 ? -21.151 9.091 19.783 1.00 93.75 87 GLN A O 1
ATOM 679 N N . PHE A 1 88 ? -21.785 7.195 18.762 1.00 93.06 88 PHE A N 1
ATOM 680 C CA . PHE A 1 88 ? -20.515 6.494 18.889 1.00 93.06 88 PHE A CA 1
ATOM 681 C C . PHE A 1 88 ? -20.248 5.717 17.602 1.00 93.06 88 PHE A C 1
ATOM 683 O O . PHE A 1 88 ? -21.180 5.371 16.873 1.00 93.06 88 PHE A O 1
ATOM 690 N N . SER A 1 89 ? -18.977 5.466 17.318 1.00 93.19 89 SER A N 1
ATOM 691 C CA . SER A 1 89 ? -18.544 4.659 16.178 1.00 93.19 89 SER A CA 1
ATOM 692 C C . SER A 1 89 ? -17.980 3.325 16.651 1.00 93.19 89 SER A C 1
ATOM 694 O O . SER A 1 89 ? -17.363 3.231 17.713 1.00 93.19 89 SER A O 1
ATOM 696 N N . ILE A 1 90 ? -18.206 2.291 15.845 1.00 94.50 90 ILE A N 1
ATOM 697 C CA . ILE A 1 90 ? -17.666 0.950 16.056 1.00 94.50 90 ILE A CA 1
ATOM 698 C C . ILE A 1 90 ? -16.920 0.549 14.789 1.00 94.50 90 ILE A C 1
ATOM 700 O O . ILE A 1 90 ? -17.457 0.715 13.694 1.00 94.50 90 ILE A O 1
ATOM 704 N N . ALA A 1 91 ? -15.724 -0.010 14.940 1.00 93.62 91 ALA A N 1
ATOM 705 C CA . ALA A 1 91 ? -15.005 -0.663 13.854 1.00 93.62 91 ALA A CA 1
ATOM 706 C C . ALA A 1 91 ? -14.528 -2.056 14.273 1.00 93.62 91 ALA A C 1
ATOM 708 O O . ALA A 1 91 ? -14.214 -2.301 15.440 1.00 93.62 91 ALA A O 1
ATOM 709 N N . THR A 1 92 ? -14.447 -2.954 13.296 1.00 95.81 92 THR A N 1
ATOM 710 C CA . THR A 1 92 ? -13.749 -4.237 13.405 1.00 95.81 92 THR A CA 1
ATOM 711 C C . THR A 1 92 ? -12.555 -4.200 12.466 1.00 95.81 92 THR A C 1
ATOM 713 O O . THR A 1 92 ? -12.730 -3.838 11.301 1.00 95.81 92 THR A O 1
ATOM 716 N N . PHE A 1 93 ? -11.370 -4.569 12.940 1.00 95.00 93 PHE A N 1
ATOM 717 C CA . PHE A 1 93 ? -10.155 -4.505 12.137 1.00 95.00 93 PHE A CA 1
ATOM 718 C C . PHE A 1 93 ? -9.304 -5.761 12.332 1.00 95.00 93 PHE A C 1
ATOM 720 O O . PHE A 1 93 ? -8.844 -6.031 13.440 1.00 95.00 93 PHE A O 1
ATOM 727 N N . ASN A 1 94 ? -9.101 -6.515 11.250 1.00 94.69 94 ASN A N 1
ATOM 728 C CA . ASN A 1 94 ? -8.074 -7.547 11.206 1.00 94.69 94 ASN A CA 1
ATOM 729 C C . ASN A 1 94 ? -6.706 -6.880 11.033 1.00 94.69 94 ASN A C 1
ATOM 731 O O . ASN A 1 94 ? -6.494 -6.172 10.048 1.00 94.69 94 ASN A O 1
ATOM 735 N N . VAL A 1 95 ? -5.800 -7.086 11.988 1.00 93.31 95 VAL A N 1
ATOM 736 C CA . VAL A 1 95 ? -4.438 -6.531 11.947 1.00 93.31 95 VAL A CA 1
ATOM 737 C C . VAL A 1 95 ? -3.458 -7.394 11.150 1.00 93.31 95 VAL A C 1
ATOM 739 O O . VAL A 1 95 ? -2.304 -6.996 10.985 1.00 93.31 95 VAL A O 1
ATOM 742 N N . GLU A 1 96 ? -3.937 -8.526 10.621 1.00 87.31 96 GLU A N 1
ATOM 743 C CA . GLU A 1 96 ? -3.258 -9.432 9.690 1.00 87.31 96 GLU A CA 1
ATOM 744 C C . GLU A 1 96 ? -1.847 -9.805 10.158 1.00 87.31 96 GLU A C 1
ATOM 746 O O . GLU A 1 96 ? -0.872 -9.203 9.704 1.00 87.31 96 GLU A O 1
ATOM 751 N N . ASN A 1 97 ? -1.697 -10.828 11.009 1.00 86.00 97 ASN A N 1
ATOM 752 C CA . ASN A 1 97 ? -0.393 -11.347 11.458 1.00 86.00 97 ASN A CA 1
ATOM 753 C C . ASN A 1 97 ? 0.482 -10.294 12.179 1.00 86.00 97 ASN A C 1
ATOM 755 O O . ASN A 1 97 ? 1.654 -10.111 11.820 1.00 86.00 97 ASN A O 1
ATOM 759 N N . LEU A 1 98 ? -0.068 -9.517 13.120 1.00 90.25 98 LEU A N 1
ATOM 760 C CA . LEU A 1 98 ? 0.716 -8.586 13.947 1.00 90.25 98 LEU A CA 1
ATOM 761 C C . LEU A 1 98 ? 1.487 -9.367 15.024 1.00 90.25 98 LEU A C 1
ATOM 763 O O . LEU A 1 98 ? 1.233 -9.250 16.219 1.00 90.25 98 LEU A O 1
ATOM 767 N N . PHE A 1 99 ? 2.477 -10.134 14.587 1.00 90.31 99 PHE A N 1
ATOM 768 C CA . PHE A 1 99 ? 3.321 -10.891 15.496 1.00 90.31 99 PHE A CA 1
ATOM 769 C C . PHE A 1 99 ? 4.354 -9.998 16.168 1.00 90.31 99 PHE A C 1
ATOM 771 O O . PHE A 1 99 ? 4.923 -9.104 15.538 1.00 90.31 99 PHE A O 1
ATOM 778 N N . ASP A 1 100 ? 4.597 -10.255 17.449 1.00 89.94 100 ASP A N 1
ATOM 779 C CA . ASP A 1 100 ? 5.688 -9.637 18.186 1.00 89.94 100 ASP A CA 1
ATOM 780 C C . ASP A 1 100 ? 7.041 -10.282 17.826 1.00 89.94 100 ASP A C 1
ATOM 782 O O . ASP A 1 100 ? 7.153 -11.131 16.942 1.00 89.94 100 ASP A O 1
ATOM 786 N N . THR A 1 101 ? 8.106 -9.836 18.485 1.00 93.56 101 THR A N 1
ATOM 787 C CA . THR A 1 101 ? 9.471 -10.323 18.245 1.00 93.56 101 THR A CA 1
ATOM 788 C C . THR A 1 101 ? 9.842 -11.529 19.122 1.00 93.56 101 THR A C 1
ATOM 790 O O . THR A 1 101 ? 11.021 -11.887 19.208 1.00 93.56 101 THR A O 1
ATOM 793 N N . ALA A 1 102 ? 8.875 -12.153 19.807 1.00 92.38 102 ALA A N 1
ATOM 794 C CA . ALA A 1 102 ? 9.104 -13.199 20.800 1.00 92.38 102 ALA A CA 1
ATOM 795 C C . ALA A 1 102 ? 8.719 -14.607 20.309 1.00 92.38 102 ALA A C 1
ATOM 797 O O . ALA A 1 102 ? 8.005 -14.810 19.337 1.00 92.38 102 ALA A O 1
ATOM 798 N N . SER A 1 103 ? 9.230 -15.627 21.005 1.00 89.50 103 SER A N 1
ATOM 799 C CA . SER A 1 103 ? 8.843 -17.030 20.803 1.00 89.50 103 SER A CA 1
ATOM 800 C C . SER A 1 103 ? 7.795 -17.467 21.838 1.00 89.50 103 SER A C 1
ATOM 802 O O . SER A 1 103 ? 7.874 -17.022 22.988 1.00 89.50 103 SER A O 1
ATOM 804 N N . PRO A 1 104 ? 6.887 -18.407 21.510 1.00 89.62 104 PRO A N 1
ATOM 805 C CA . PRO A 1 104 ? 6.824 -19.188 20.269 1.00 89.62 104 PRO A CA 1
ATOM 806 C C . PRO A 1 104 ? 6.217 -18.407 19.094 1.00 89.62 104 PRO A C 1
ATOM 808 O O . PRO A 1 104 ? 5.277 -17.647 19.282 1.00 89.62 104 PRO A O 1
ATOM 811 N N . HIS A 1 105 ? 6.734 -18.654 17.889 1.00 87.31 105 HIS A N 1
ATOM 812 C CA . HIS A 1 105 ? 6.330 -17.990 16.645 1.00 87.31 105 HIS A CA 1
ATOM 813 C C . HIS A 1 105 ? 6.117 -19.045 15.542 1.00 87.31 105 HIS A C 1
ATOM 815 O O . HIS A 1 105 ? 6.839 -20.049 15.557 1.00 87.31 105 HIS A O 1
ATOM 821 N N . PRO A 1 106 ? 5.129 -18.891 14.637 1.00 85.69 106 PRO A N 1
ATOM 822 C CA . PRO A 1 106 ? 4.940 -19.807 13.508 1.00 85.69 106 PRO A CA 1
ATOM 823 C C . PRO A 1 106 ? 6.154 -19.826 12.568 1.00 85.69 106 PRO A C 1
ATOM 825 O O . PRO A 1 106 ? 6.917 -18.874 12.508 1.00 85.69 106 PRO A O 1
ATOM 828 N N . ASP A 1 107 ? 6.335 -20.891 11.787 1.00 85.69 107 ASP A N 1
ATOM 829 C CA . ASP A 1 107 ? 7.461 -20.952 10.837 1.00 85.69 107 ASP A CA 1
ATOM 830 C C . ASP A 1 107 ? 7.323 -19.938 9.678 1.00 85.69 107 ASP A C 1
ATOM 832 O O . ASP A 1 107 ? 8.322 -19.550 9.072 1.00 85.69 107 ASP A O 1
ATOM 836 N N . ASP A 1 108 ? 6.093 -19.513 9.371 1.00 80.75 108 ASP A N 1
ATOM 837 C CA . ASP A 1 108 ? 5.758 -18.569 8.302 1.00 80.75 108 ASP A CA 1
ATOM 838 C C . ASP A 1 108 ? 4.575 -17.672 8.732 1.00 80.75 108 ASP A C 1
ATOM 840 O O . ASP A 1 108 ? 3.554 -18.216 9.175 1.00 80.75 108 ASP A O 1
ATOM 844 N N . PRO A 1 109 ? 4.671 -16.328 8.629 1.00 85.25 109 PRO A N 1
ATOM 845 C CA . PRO A 1 109 ? 5.850 -15.534 8.250 1.00 85.25 109 PRO A CA 1
ATOM 846 C C . PRO A 1 109 ? 7.005 -15.694 9.250 1.00 85.25 109 PRO A C 1
ATOM 848 O O . PRO A 1 109 ? 6.757 -16.068 10.392 1.00 85.25 109 PRO A O 1
ATOM 851 N N . PRO A 1 110 ? 8.264 -15.403 8.870 1.00 88.88 110 PRO A N 1
ATOM 852 C CA . PRO A 1 110 ? 9.394 -15.463 9.795 1.00 88.88 110 PRO A CA 1
ATOM 853 C C . PRO A 1 110 ? 9.211 -14.502 10.978 1.00 88.88 110 PRO A C 1
ATOM 855 O O . PRO A 1 110 ? 8.461 -13.527 10.891 1.00 88.88 110 PRO A O 1
ATOM 858 N N . LEU A 1 111 ? 9.922 -14.771 12.078 1.00 93.12 111 LEU A N 1
ATOM 859 C CA . LEU A 1 111 ? 9.922 -13.904 13.259 1.00 93.12 111 LEU A CA 1
ATOM 860 C C . LEU A 1 111 ? 10.335 -12.479 12.848 1.00 93.12 111 LEU A C 1
ATOM 862 O O . LEU A 1 111 ? 11.425 -12.320 12.285 1.00 93.12 111 LEU A O 1
ATOM 866 N N . PRO A 1 112 ? 9.506 -11.453 13.108 1.00 92.94 112 PRO A N 1
ATOM 867 C CA . PRO A 1 112 ? 9.817 -10.102 12.680 1.00 92.94 112 PRO A CA 1
ATOM 868 C C . PRO A 1 112 ? 10.997 -9.538 13.471 1.00 92.94 112 PRO A C 1
ATOM 870 O O . PRO A 1 112 ? 11.203 -9.821 14.654 1.00 92.94 112 PRO A O 1
ATOM 873 N N . THR A 1 113 ? 11.766 -8.671 12.825 1.00 93.31 113 THR A N 1
ATOM 874 C CA . THR A 1 113 ? 12.699 -7.782 13.517 1.00 93.31 113 THR A CA 1
ATOM 875 C C . THR A 1 113 ? 11.933 -6.693 14.273 1.00 93.31 113 THR A C 1
ATOM 877 O O . THR A 1 113 ? 10.793 -6.361 13.944 1.00 93.31 113 THR A O 1
ATOM 880 N N . GLN A 1 114 ? 12.579 -6.060 15.260 1.00 94.81 114 GLN A N 1
ATOM 881 C CA . GLN A 1 114 ? 11.967 -4.943 15.993 1.00 94.81 1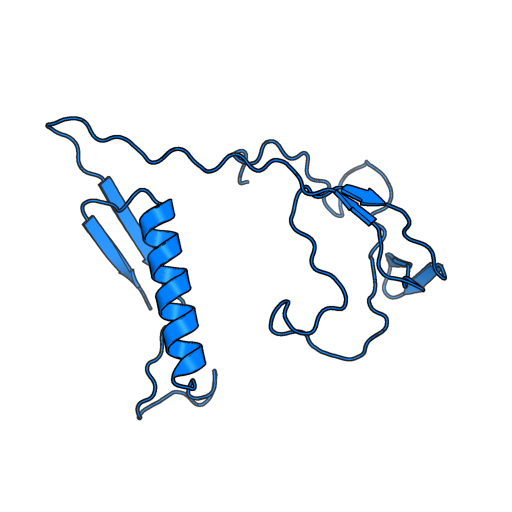14 GLN A CA 1
ATOM 882 C C . GLN A 1 114 ? 11.522 -3.809 15.059 1.00 94.81 114 GLN A C 1
ATOM 884 O O . GLN A 1 114 ? 10.437 -3.264 15.224 1.00 94.81 114 GLN A O 1
ATOM 889 N N . ALA A 1 115 ? 12.329 -3.494 14.043 1.00 93.25 115 ALA A N 1
ATOM 890 C CA . ALA A 1 115 ? 12.003 -2.451 13.078 1.00 93.25 115 ALA A CA 1
ATOM 891 C C . ALA A 1 115 ? 10.770 -2.807 12.228 1.00 93.25 115 ALA A C 1
ATOM 893 O O . ALA A 1 115 ? 9.941 -1.942 11.957 1.00 93.25 115 ALA A O 1
ATOM 894 N N . GLU A 1 116 ? 10.624 -4.067 11.814 1.00 91.31 116 GLU A N 1
ATOM 895 C CA . GLU A 1 116 ? 9.449 -4.526 11.060 1.00 91.31 116 GLU A CA 1
ATOM 896 C C . GLU A 1 116 ? 8.180 -4.494 11.914 1.00 91.31 116 GLU A C 1
ATOM 898 O O . GLU A 1 116 ? 7.144 -4.020 11.440 1.00 91.31 116 GLU A O 1
ATOM 903 N N . TYR A 1 117 ? 8.273 -4.925 13.175 1.00 93.62 117 TYR A N 1
ATOM 904 C CA . TYR A 1 117 ? 7.175 -4.831 14.134 1.00 93.62 117 TYR A CA 1
ATOM 905 C C . TYR A 1 117 ? 6.738 -3.377 14.352 1.00 93.62 117 TYR A C 1
ATOM 907 O O . TYR A 1 117 ? 5.561 -3.056 14.180 1.00 93.62 117 TYR A O 1
ATOM 915 N N . ASP A 1 118 ? 7.683 -2.476 14.641 1.00 94.81 118 ASP A N 1
ATOM 916 C CA . ASP A 1 118 ? 7.399 -1.056 14.877 1.00 94.81 118 ASP A CA 1
ATOM 917 C C . ASP A 1 118 ? 6.764 -0.398 13.640 1.00 94.81 118 ASP A C 1
ATOM 919 O O . ASP A 1 118 ? 5.776 0.332 13.749 1.00 94.81 118 ASP A O 1
ATOM 923 N N . ASN A 1 119 ? 7.274 -0.710 12.444 1.00 92.38 119 ASN A N 1
ATOM 924 C CA . ASN A 1 119 ? 6.709 -0.226 11.184 1.00 92.38 119 ASN A CA 1
ATOM 925 C C . ASN A 1 119 ? 5.276 -0.723 10.966 1.00 92.38 119 ASN A C 1
ATOM 927 O O . ASN A 1 119 ? 4.418 0.029 10.496 1.00 92.38 119 ASN A O 1
ATOM 931 N N . LYS A 1 120 ? 4.994 -1.988 11.287 1.00 92.44 120 LYS A N 1
ATOM 932 C CA . LYS A 1 120 ? 3.649 -2.555 11.152 1.00 92.44 120 LYS A CA 1
ATOM 933 C C . LYS A 1 120 ? 2.683 -1.940 12.161 1.00 92.44 120 LYS A C 1
ATOM 935 O O . LYS A 1 120 ? 1.574 -1.557 11.786 1.00 92.44 120 LYS A O 1
ATOM 940 N N . LEU A 1 121 ? 3.127 -1.766 13.404 1.00 94.81 121 LEU A N 1
ATOM 941 C CA . LEU A 1 121 ? 2.359 -1.114 14.459 1.00 94.81 121 LEU A CA 1
ATOM 942 C C . LEU A 1 121 ? 2.016 0.339 14.096 1.00 94.81 121 LEU A C 1
ATOM 944 O O . LEU A 1 121 ? 0.876 0.768 14.291 1.00 94.81 121 LEU A O 1
ATOM 948 N N . ALA A 1 122 ? 2.965 1.077 13.512 1.00 95.19 122 ALA A N 1
ATOM 949 C CA . ALA A 1 122 ? 2.735 2.431 13.012 1.00 95.19 122 ALA A CA 1
ATOM 950 C C . ALA A 1 122 ? 1.668 2.451 11.905 1.00 95.19 122 ALA A C 1
ATOM 952 O O . ALA A 1 122 ? 0.693 3.190 12.009 1.00 95.19 122 ALA A O 1
ATOM 953 N N . LYS A 1 123 ? 1.776 1.563 10.905 1.00 92.06 123 LYS A N 1
ATOM 954 C CA . LYS A 1 123 ? 0.785 1.451 9.816 1.00 92.06 123 LYS A CA 1
ATOM 955 C C . LYS A 1 123 ? -0.624 1.139 10.326 1.00 92.06 123 LYS A C 1
ATOM 957 O O . LYS A 1 123 ? -1.594 1.732 9.861 1.00 92.06 123 LYS A O 1
ATOM 962 N N . ILE A 1 124 ? -0.748 0.220 11.284 1.00 94.75 124 ILE A N 1
ATOM 963 C CA . ILE A 1 124 ? -2.035 -0.128 11.905 1.00 94.75 124 ILE A CA 1
ATOM 964 C C . ILE A 1 124 ? -2.598 1.068 12.678 1.00 94.75 124 ILE A C 1
ATOM 966 O O . ILE A 1 124 ? -3.788 1.365 12.573 1.00 94.75 124 ILE A O 1
ATOM 970 N N . SER A 1 125 ? -1.746 1.785 13.411 1.00 93.69 125 SER A N 1
ATOM 971 C CA . SER A 1 125 ? -2.138 2.990 14.148 1.00 93.69 125 SER A CA 1
ATOM 972 C C . SER A 1 125 ? -2.653 4.082 13.207 1.00 93.69 125 SER A C 1
ATOM 974 O O . SER A 1 125 ? -3.734 4.630 13.433 1.00 93.69 125 SER A O 1
ATOM 976 N N . ASP A 1 126 ? -1.943 4.340 12.110 1.00 92.19 126 ASP A N 1
ATOM 977 C CA . ASP A 1 126 ? -2.350 5.309 11.089 1.00 92.19 126 ASP A CA 1
ATOM 978 C C . ASP A 1 126 ? -3.665 4.907 10.415 1.00 92.19 126 ASP A C 1
ATOM 980 O O . ASP A 1 126 ? -4.529 5.757 10.178 1.00 92.19 126 ASP A O 1
ATOM 984 N N . ALA A 1 127 ? -3.876 3.611 10.165 1.00 90.62 127 ALA A N 1
ATOM 985 C CA . ALA A 1 127 ? -5.144 3.106 9.651 1.00 90.62 127 ALA A CA 1
ATOM 986 C C . ALA A 1 127 ? -6.302 3.385 10.627 1.00 90.62 127 ALA A C 1
ATOM 988 O O . ALA A 1 127 ? -7.360 3.855 10.207 1.00 90.62 127 ALA A O 1
ATOM 989 N N . ILE A 1 128 ? -6.101 3.177 11.933 1.00 91.44 128 ILE A N 1
ATOM 990 C CA . ILE A 1 128 ? -7.105 3.468 12.972 1.00 91.44 128 ILE A CA 1
ATOM 991 C C . ILE A 1 128 ? -7.432 4.964 13.037 1.00 91.44 128 ILE A C 1
ATOM 993 O O . ILE A 1 128 ? -8.605 5.339 13.126 1.00 91.44 128 ILE A O 1
ATOM 997 N N . ILE A 1 129 ? -6.419 5.826 12.952 1.00 90.69 129 ILE A N 1
ATOM 998 C CA . ILE A 1 129 ? -6.607 7.283 12.914 1.00 90.69 129 ILE A CA 1
ATOM 999 C C . ILE A 1 129 ? -7.370 7.687 11.648 1.00 90.69 129 ILE A C 1
ATOM 1001 O O . ILE A 1 129 ? -8.314 8.474 11.723 1.00 90.69 129 ILE A O 1
ATOM 1005 N N . THR A 1 130 ? -7.022 7.100 10.503 1.00 86.25 130 THR A N 1
ATOM 1006 C CA . THR A 1 130 ? -7.671 7.364 9.210 1.00 86.25 130 THR A CA 1
ATOM 1007 C C . THR A 1 130 ? -9.134 6.912 9.191 1.00 86.25 130 THR A C 1
ATOM 1009 O O . THR A 1 130 ? -9.970 7.576 8.583 1.00 86.25 130 THR A O 1
ATOM 1012 N N . MET A 1 131 ? -9.489 5.850 9.927 1.00 85.56 131 MET A N 1
ATOM 1013 C CA . MET A 1 131 ? -10.887 5.450 10.170 1.00 85.56 131 MET A CA 1
ATOM 1014 C C . MET A 1 131 ? -11.671 6.449 11.047 1.00 85.56 131 MET A C 1
ATOM 1016 O O . MET A 1 131 ? -12.861 6.257 11.295 1.00 85.56 131 MET A O 1
ATOM 1020 N N . GLY A 1 132 ? -11.027 7.515 11.525 1.00 88.25 132 GLY A N 1
ATOM 1021 C CA . GLY A 1 132 ? -11.622 8.517 12.401 1.00 88.25 132 GLY A CA 1
ATOM 1022 C C . GLY A 1 132 ? -11.577 8.145 13.880 1.00 88.25 132 GLY A C 1
ATOM 1023 O O . GLY A 1 132 ? -12.418 8.635 14.629 1.00 88.25 132 GLY A O 1
ATOM 1024 N N . ALA A 1 133 ? -10.624 7.296 14.291 1.00 90.75 133 ALA A N 1
ATOM 1025 C CA . ALA A 1 133 ? -10.401 6.878 15.678 1.00 90.75 133 ALA A CA 1
ATOM 1026 C C . ALA A 1 133 ? -11.705 6.420 16.370 1.00 90.75 133 ALA A C 1
ATOM 1028 O O . ALA A 1 133 ? -12.261 7.140 17.206 1.00 90.75 133 ALA A O 1
ATOM 1029 N N . PRO A 1 134 ? -12.239 5.246 15.988 1.00 91.94 134 PRO A N 1
ATOM 1030 C CA . PRO A 1 134 ? -13.562 4.816 16.410 1.00 91.94 134 PRO A CA 1
ATOM 1031 C C . PRO A 1 134 ? -13.695 4.724 17.933 1.00 91.94 134 PRO A C 1
ATOM 1033 O O . PRO A 1 134 ? -12.751 4.353 18.627 1.00 91.94 134 PRO A O 1
ATOM 1036 N N . SER A 1 135 ? -14.888 5.022 18.459 1.00 93.75 135 SER A N 1
ATOM 1037 C CA . SER A 1 135 ? -15.151 4.974 19.906 1.00 93.75 135 SER A CA 1
ATOM 1038 C C . SER A 1 135 ? -14.960 3.571 20.488 1.00 93.75 135 SER A C 1
ATOM 1040 O O . SER A 1 135 ? -14.551 3.427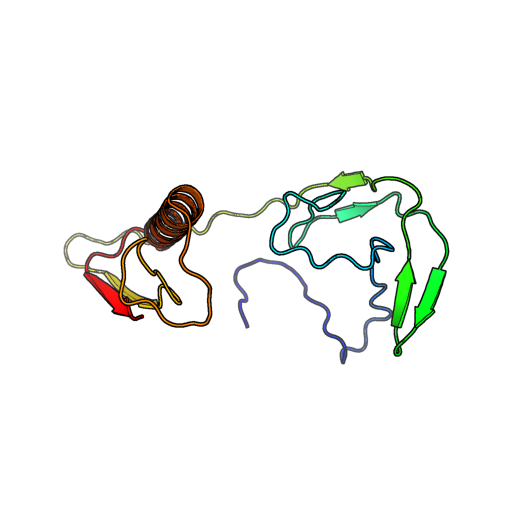 21.638 1.00 93.75 135 SER A O 1
ATOM 1042 N N . ILE A 1 136 ? -15.281 2.544 19.699 1.00 94.75 136 ILE A N 1
ATOM 1043 C CA . ILE A 1 136 ? -15.078 1.134 20.024 1.00 94.75 136 ILE A CA 1
ATOM 1044 C C . ILE A 1 136 ? -14.344 0.481 18.852 1.00 94.75 136 ILE A C 1
ATOM 1046 O O . ILE A 1 136 ? -14.811 0.531 17.714 1.00 94.75 136 ILE A O 1
ATOM 1050 N N . LEU A 1 137 ? -13.218 -0.167 19.139 1.00 95.31 137 LEU A N 1
ATOM 1051 C CA . LEU A 1 137 ? -12.438 -0.918 18.162 1.00 95.31 137 LEU A CA 1
ATOM 1052 C C . LEU A 1 137 ? -12.326 -2.375 18.607 1.00 95.31 137 LEU A C 1
ATOM 1054 O O . LEU A 1 137 ? -11.819 -2.655 19.692 1.00 95.31 137 LEU A O 1
ATOM 1058 N N . ALA A 1 138 ? -12.793 -3.294 17.767 1.00 96.38 138 ALA A N 1
ATOM 1059 C CA . ALA A 1 138 ? -12.580 -4.725 17.934 1.00 96.38 138 ALA A CA 1
ATOM 1060 C C . ALA A 1 138 ? -11.468 -5.185 16.984 1.00 96.38 138 ALA A C 1
ATOM 1062 O O . ALA A 1 138 ? -11.584 -5.009 15.771 1.00 96.38 138 ALA A O 1
ATOM 1063 N N . LEU A 1 139 ? -10.404 -5.767 17.534 1.00 94.44 139 LEU A N 1
ATOM 1064 C CA . LEU A 1 139 ? -9.271 -6.276 16.763 1.00 94.44 139 LEU A CA 1
ATOM 1065 C C . LEU A 1 139 ? -9.375 -7.789 16.558 1.00 94.44 139 LEU A C 1
ATOM 1067 O O . LEU A 1 139 ? -9.910 -8.499 17.411 1.00 94.44 139 LEU A O 1
ATOM 1071 N N . GLN A 1 140 ? -8.873 -8.252 15.418 1.00 92.94 140 GLN A N 1
ATOM 1072 C CA . GLN A 1 140 ? -8.761 -9.661 15.040 1.00 92.94 140 GLN A CA 1
ATOM 1073 C C . GLN A 1 140 ? -7.341 -9.926 14.538 1.00 92.94 140 GLN A C 1
ATOM 1075 O O . GLN A 1 140 ? -6.749 -9.040 13.922 1.00 92.94 140 GLN A O 1
ATOM 1080 N N . GLU A 1 141 ? -6.840 -11.131 14.789 1.00 81.12 141 GLU A N 1
ATOM 1081 C CA . GLU A 1 141 ? -5.573 -11.668 14.287 1.00 81.12 141 GLU A CA 1
ATOM 1082 C C . GLU A 1 141 ? -5.740 -13.163 13.997 1.00 81.12 141 GLU A C 1
ATOM 1084 O O . GLU A 1 141 ? -6.453 -13.830 14.789 1.00 81.12 141 GLU A O 1
#